Prote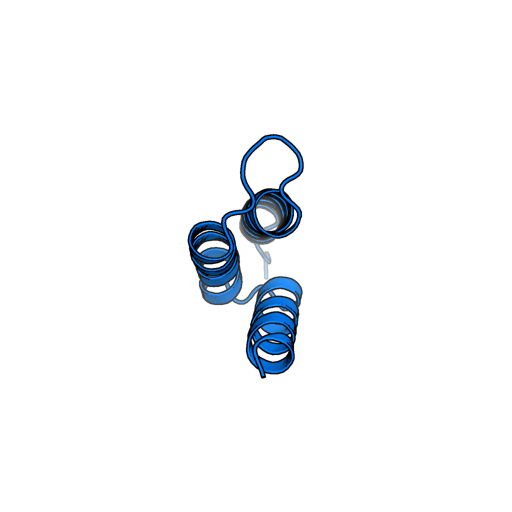in AF-A0A090RTB4-F1 (afdb_monomer_lite)

pLDDT: mean 79.76, std 11.73, range [44.88, 90.25]

Radius of gyration: 11.97 Å; chains: 1; bounding box: 33×20×32 Å

Sequence (61 aa):
MAVPISSQWYADAQLQLGLLYASGTGGEQDASMAVSWIGKAADQNHPQALDLLHWMSQSAH

Foldseek 3Di:
DDPPPVLQVVLVVLQVVLVCLCVVVPHHNDNPSSLVSLVVSVVSVHVVSVVVNVVSVVVVD

Secondary structure (DSSP, 8-state):
----HHHHHHHHHHHHHHHHHHHTTTSS--HHHHHHHHHHHHHTT-HHHHHHHHHHHHHT-

Organism: NCBI:txid990268

InterPro domains:
  IPR006597 Sel1-like repeat [PF08238] (11-46)
  IPR006597 Sel1-like repeat [SM00671] (11-46)
  IPR011990 Tetratricopeptide-like helical domain superfamily [G3DSA:1.25.40.10] (5-60)

Structure (mmCIF, N/CA/C/O backbone):
data_AF-A0A090RTB4-F1
#
_entry.id   AF-A0A090RTB4-F1
#
loop_
_atom_site.group_PDB
_atom_site.id
_atom_site.type_symbol
_atom_site.label_atom_id
_atom_site.label_alt_id
_atom_site.label_comp_id
_atom_site.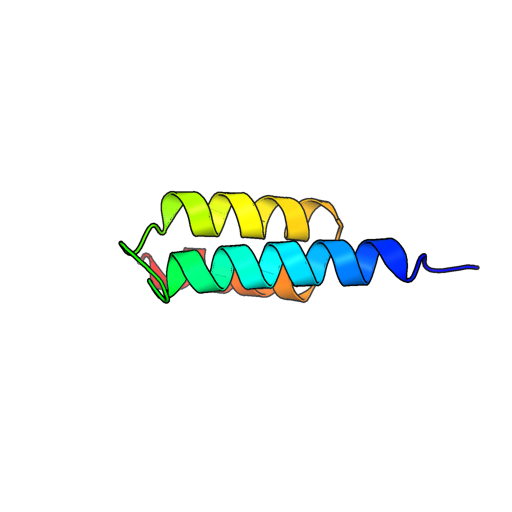label_asym_id
_atom_site.label_entity_id
_atom_site.label_seq_id
_atom_site.pdbx_PDB_ins_code
_atom_site.Cartn_x
_atom_site.Cartn_y
_atom_site.Cartn_z
_atom_site.occupancy
_atom_site.B_iso_or_equiv
_atom_site.auth_seq_id
_atom_site.auth_comp_id
_atom_site.auth_asym_id
_atom_site.auth_atom_id
_atom_site.pdbx_PDB_model_num
ATOM 1 N N . MET A 1 1 ? 20.040 -1.929 -19.605 1.00 44.88 1 MET A N 1
ATOM 2 C CA . MET A 1 1 ? 18.790 -2.290 -18.904 1.00 44.88 1 MET A CA 1
ATOM 3 C C . MET A 1 1 ? 18.843 -1.710 -17.500 1.00 44.88 1 MET A C 1
ATOM 5 O O . MET A 1 1 ? 19.284 -2.374 -16.578 1.00 44.88 1 MET A O 1
ATOM 9 N N . ALA A 1 2 ? 18.524 -0.421 -17.371 1.00 48.50 2 ALA A N 1
ATOM 10 C CA . ALA A 1 2 ? 18.437 0.252 -16.081 1.00 48.50 2 ALA A CA 1
ATOM 11 C C . ALA A 1 2 ? 17.011 0.052 -15.569 1.00 48.50 2 ALA A C 1
ATOM 13 O O . ALA A 1 2 ? 16.094 0.702 -16.059 1.00 48.50 2 ALA A O 1
ATOM 14 N N . VAL A 1 3 ? 16.819 -0.891 -14.648 1.00 56.31 3 VAL A N 1
ATOM 15 C CA . VAL A 1 3 ? 15.615 -0.895 -13.814 1.00 56.31 3 VAL A CA 1
ATOM 16 C C . VAL A 1 3 ? 15.718 0.383 -12.973 1.00 56.31 3 VAL A C 1
ATOM 18 O O . VAL A 1 3 ? 16.704 0.530 -12.245 1.00 56.31 3 VAL A O 1
ATOM 21 N N . PRO A 1 4 ? 14.825 1.370 -13.145 1.00 55.47 4 PRO A N 1
ATOM 22 C CA . PRO A 1 4 ? 14.960 2.648 -12.469 1.00 55.47 4 PRO A CA 1
ATOM 23 C C . PRO A 1 4 ? 14.727 2.433 -10.973 1.00 55.47 4 PRO A C 1
ATOM 25 O O . PRO A 1 4 ? 13.607 2.255 -10.518 1.00 55.47 4 PRO A O 1
ATOM 28 N N . ILE A 1 5 ? 15.808 2.464 -10.198 1.00 60.25 5 ILE A N 1
ATOM 29 C CA . ILE A 1 5 ? 15.820 2.385 -8.725 1.00 60.25 5 ILE A CA 1
ATOM 30 C C . ILE A 1 5 ? 14.803 3.352 -8.084 1.00 60.25 5 ILE A C 1
ATOM 32 O O . ILE A 1 5 ? 14.279 3.101 -7.004 1.00 60.25 5 ILE A O 1
ATOM 36 N N . SER A 1 6 ? 14.497 4.453 -8.777 1.00 68.31 6 SER A N 1
ATOM 37 C CA . SER A 1 6 ? 13.514 5.457 -8.380 1.00 68.31 6 SER A CA 1
ATOM 38 C C . SER A 1 6 ? 12.072 4.946 -8.331 1.00 68.31 6 SER A C 1
ATOM 40 O O . SER A 1 6 ? 11.332 5.386 -7.456 1.00 68.31 6 SER A O 1
ATOM 42 N N . SER A 1 7 ? 11.650 4.036 -9.215 1.00 69.06 7 SER A N 1
ATOM 43 C CA . SER A 1 7 ? 10.266 3.535 -9.202 1.00 69.06 7 SER A CA 1
ATOM 44 C C . SER A 1 7 ? 10.028 2.571 -8.045 1.00 69.06 7 SER A C 1
ATOM 46 O O . SER A 1 7 ? 8.982 2.618 -7.408 1.00 69.06 7 SER A O 1
ATOM 48 N N . GLN A 1 8 ? 11.031 1.749 -7.724 1.00 74.06 8 GLN A N 1
ATOM 49 C CA . GLN A 1 8 ? 10.971 0.810 -6.605 1.00 74.06 8 GLN A CA 1
ATOM 50 C C . GLN A 1 8 ? 10.829 1.555 -5.275 1.00 74.06 8 GLN A C 1
ATOM 52 O O . GLN A 1 8 ? 9.903 1.303 -4.514 1.00 74.06 8 GLN A O 1
ATOM 57 N N . TRP A 1 9 ? 11.670 2.568 -5.055 1.00 81.50 9 TRP A N 1
ATOM 58 C CA . TRP A 1 9 ? 11.628 3.366 -3.831 1.00 81.50 9 TRP A CA 1
ATOM 59 C C . TRP A 1 9 ? 10.342 4.190 -3.692 1.00 81.50 9 TRP A C 1
ATOM 61 O O . TRP A 1 9 ? 9.830 4.378 -2.589 1.00 81.50 9 TRP A O 1
ATOM 71 N N . TYR A 1 10 ? 9.793 4.664 -4.812 1.00 82.25 10 TYR A N 1
ATOM 72 C CA . TYR A 1 10 ? 8.529 5.393 -4.822 1.00 82.25 10 TYR A CA 1
ATOM 73 C C . TYR A 1 10 ? 7.335 4.479 -4.505 1.00 82.25 10 TYR A C 1
ATOM 75 O O . TYR A 1 10 ? 6.460 4.863 -3.728 1.00 82.25 10 TYR A O 1
ATOM 83 N N . ALA A 1 11 ? 7.316 3.259 -5.047 1.00 86.25 11 ALA A N 1
ATOM 84 C CA . ALA A 1 11 ? 6.299 2.262 -4.732 1.00 86.25 11 ALA A CA 1
ATOM 85 C C . ALA A 1 11 ? 6.402 1.758 -3.281 1.00 86.25 11 ALA A C 1
ATOM 87 O O . ALA A 1 11 ? 5.376 1.632 -2.616 1.00 86.25 11 ALA A O 1
ATOM 88 N N . ASP A 1 12 ? 7.615 1.558 -2.755 1.00 86.06 12 ASP A N 1
ATOM 89 C CA . ASP A 1 12 ? 7.837 1.205 -1.346 1.00 86.06 12 ASP A CA 1
ATOM 90 C C . ASP A 1 12 ? 7.329 2.294 -0.392 1.00 86.06 12 ASP A C 1
ATOM 92 O O . ASP A 1 12 ? 6.670 1.995 0.604 1.00 86.06 12 ASP A O 1
ATOM 96 N N . ALA A 1 13 ? 7.564 3.570 -0.712 1.00 87.69 13 ALA A N 1
ATOM 97 C CA . ALA A 1 13 ? 7.050 4.679 0.088 1.00 87.69 13 ALA A CA 1
ATOM 98 C C . ALA A 1 13 ? 5.511 4.727 0.087 1.00 87.69 13 ALA A C 1
ATOM 100 O O . ALA A 1 13 ? 4.895 4.922 1.135 1.00 87.69 13 ALA A O 1
ATOM 101 N N . GLN A 1 14 ? 4.878 4.512 -1.072 1.00 88.06 14 GLN A N 1
ATOM 102 C CA . GLN A 1 14 ? 3.416 4.427 -1.184 1.00 88.06 14 GLN A CA 1
ATOM 103 C C . GLN A 1 14 ? 2.850 3.229 -0.411 1.00 88.06 14 GLN A C 1
ATOM 105 O O . GLN A 1 14 ? 1.833 3.364 0.271 1.00 88.06 14 GLN A O 1
ATOM 110 N N . LEU A 1 15 ? 3.531 2.082 -0.471 1.00 89.38 15 LEU A N 1
ATOM 111 C CA . LEU A 1 15 ? 3.182 0.876 0.272 1.00 89.38 15 LEU A CA 1
ATOM 112 C C . LEU A 1 15 ? 3.243 1.116 1.785 1.00 89.38 15 LEU A C 1
ATOM 114 O O . LEU A 1 15 ? 2.292 0.795 2.494 1.00 89.38 15 LEU A O 1
ATOM 118 N N . GLN A 1 16 ? 4.329 1.718 2.281 1.00 87.69 16 GLN A N 1
ATOM 119 C CA . GLN A 1 16 ? 4.468 2.057 3.699 1.00 87.69 16 GLN A CA 1
ATOM 120 C C . GLN A 1 16 ? 3.403 3.052 4.161 1.00 87.69 16 GLN A C 1
ATOM 122 O O . GLN A 1 16 ? 2.876 2.902 5.262 1.00 87.69 16 GLN A O 1
ATOM 127 N N . LEU A 1 17 ? 3.048 4.030 3.322 1.00 87.12 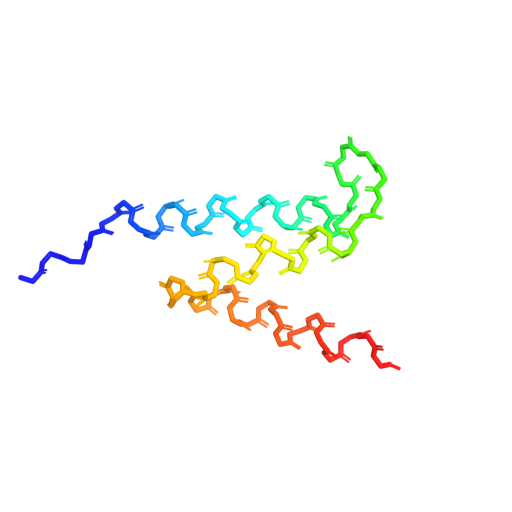17 LEU A N 1
ATOM 128 C CA . LEU A 1 17 ? 1.959 4.955 3.626 1.00 87.12 17 LEU A CA 1
ATOM 129 C C . LEU A 1 17 ? 0.633 4.207 3.780 1.00 87.12 17 LEU A C 1
ATOM 131 O O . LEU A 1 17 ? -0.079 4.397 4.761 1.00 87.12 17 LEU A O 1
ATOM 135 N N . GLY A 1 18 ? 0.322 3.317 2.836 1.00 88.38 18 GLY A N 1
ATOM 136 C CA . GLY A 1 18 ? -0.883 2.500 2.904 1.00 88.38 18 GLY A CA 1
ATOM 137 C C . GLY A 1 18 ? -0.914 1.590 4.130 1.00 88.38 18 GLY A C 1
ATOM 138 O O . GLY A 1 18 ? -1.948 1.490 4.783 1.00 88.38 18 GLY A O 1
ATOM 139 N N . LEU A 1 19 ? 0.224 1.002 4.504 1.00 87.25 19 LEU A N 1
ATOM 140 C CA . LEU A 1 19 ? 0.358 0.209 5.727 1.00 87.25 19 LEU A CA 1
ATOM 141 C C . LEU A 1 19 ? 0.132 1.038 6.994 1.00 87.25 19 LEU A C 1
ATOM 143 O O . LEU A 1 19 ? -0.538 0.553 7.897 1.00 87.25 19 LEU A O 1
ATOM 147 N N . LEU A 1 20 ? 0.622 2.280 7.051 1.00 86.56 20 LEU A N 1
ATOM 148 C CA . LEU A 1 20 ? 0.375 3.189 8.178 1.00 86.56 20 LEU A CA 1
ATOM 149 C C . LEU A 1 20 ? -1.121 3.498 8.339 1.00 86.56 20 LEU A C 1
ATOM 151 O O . LEU A 1 20 ? -1.629 3.484 9.461 1.00 86.56 20 LEU A O 1
ATOM 155 N N . TYR A 1 21 ? -1.835 3.721 7.229 1.00 86.38 21 TYR A N 1
ATOM 156 C CA . TYR A 1 21 ? -3.292 3.899 7.244 1.00 86.38 21 TYR A CA 1
ATOM 157 C C . TYR A 1 21 ? -4.036 2.607 7.612 1.00 86.38 21 TYR A C 1
ATOM 159 O O . TYR A 1 21 ? -5.018 2.662 8.352 1.00 86.38 21 TYR A O 1
ATOM 167 N N . ALA A 1 22 ? -3.557 1.446 7.148 1.00 83.31 22 ALA A N 1
ATOM 168 C CA . ALA A 1 22 ? -4.138 0.140 7.465 1.00 83.31 22 ALA A CA 1
ATOM 169 C C . ALA A 1 22 ? -3.961 -0.232 8.941 1.00 83.31 22 ALA A C 1
ATOM 171 O O . ALA A 1 22 ? -4.853 -0.838 9.529 1.00 83.31 22 ALA A O 1
ATOM 172 N N . SER A 1 23 ? -2.821 0.127 9.537 1.00 81.62 23 SER A N 1
ATOM 173 C CA . SER A 1 23 ? -2.509 -0.149 10.938 1.00 81.62 23 SER A CA 1
ATOM 174 C C . SER A 1 23 ? -3.022 0.923 11.901 1.00 81.62 23 SER A C 1
ATOM 176 O O . SER A 1 23 ? -2.968 0.712 13.110 1.00 81.62 23 SER A O 1
ATOM 178 N N . GLY A 1 24 ? -3.486 2.076 11.400 1.00 81.62 24 GLY A N 1
ATOM 179 C CA . GLY A 1 24 ? -3.872 3.224 12.231 1.00 81.62 24 GLY A CA 1
ATOM 180 C C . GLY A 1 24 ? -2.689 3.850 12.980 1.00 81.62 24 GLY A C 1
ATOM 181 O O . GLY A 1 24 ? -2.862 4.532 13.991 1.00 81.62 24 GLY A O 1
ATOM 182 N N . THR A 1 25 ? -1.455 3.615 12.523 1.00 63.72 25 THR A N 1
ATOM 183 C CA . THR A 1 25 ? -0.261 4.104 13.221 1.00 63.72 25 THR A CA 1
ATOM 184 C C . THR A 1 25 ? -0.075 5.588 12.909 1.00 63.72 25 THR A C 1
ATOM 186 O O . THR A 1 25 ? 0.589 5.958 11.945 1.00 63.72 25 THR A O 1
ATOM 189 N N . GLY A 1 26 ? -0.689 6.441 13.731 1.00 61.50 26 GLY A N 1
ATOM 190 C CA . GLY A 1 26 ? -0.638 7.903 13.608 1.00 61.50 26 GLY A CA 1
ATOM 191 C C . GLY A 1 26 ? -2.002 8.599 13.535 1.00 61.50 26 GLY A C 1
ATOM 192 O O . GLY A 1 26 ? -2.028 9.820 13.397 1.00 61.50 26 GLY A O 1
ATOM 193 N N . GLY A 1 27 ? -3.120 7.869 13.641 1.00 71.38 27 GLY A N 1
ATOM 194 C CA . GLY A 1 27 ? -4.471 8.439 13.581 1.00 71.38 27 GLY A CA 1
ATOM 195 C C . GLY A 1 27 ? -5.577 7.380 13.525 1.00 71.38 27 GLY A C 1
ATOM 196 O O . GLY A 1 27 ? -5.391 6.265 14.005 1.00 71.38 27 GLY A O 1
ATOM 197 N N . GLU A 1 28 ? -6.731 7.732 12.947 1.00 69.44 28 GLU A N 1
ATOM 198 C CA . GLU A 1 28 ? -7.810 6.773 12.677 1.00 69.44 28 GLU A CA 1
ATOM 199 C C . GLU A 1 28 ? -7.383 5.742 11.626 1.00 69.44 28 GLU A C 1
ATOM 201 O O . GLU A 1 28 ? -6.733 6.066 10.629 1.00 69.44 28 GLU A O 1
ATOM 206 N N . GLN A 1 29 ? -7.754 4.486 11.870 1.00 78.81 29 GLN A N 1
ATOM 207 C CA . GLN A 1 29 ? -7.563 3.406 10.917 1.00 78.81 29 GLN A CA 1
ATOM 208 C C . GLN A 1 29 ? -8.464 3.652 9.710 1.00 78.81 29 GLN A C 1
ATOM 210 O O . GLN A 1 29 ? -9.688 3.669 9.834 1.00 78.81 29 GLN A O 1
ATOM 215 N N . ASP A 1 30 ? -7.852 3.796 8.539 1.00 85.00 30 ASP A N 1
ATOM 216 C CA . ASP A 1 30 ? -8.575 4.130 7.321 1.00 85.00 30 ASP A CA 1
ATOM 217 C C . ASP A 1 30 ? -8.202 3.150 6.210 1.00 85.00 30 ASP A C 1
ATOM 219 O O . ASP A 1 30 ? -7.329 3.378 5.366 1.00 85.00 30 ASP A O 1
ATOM 223 N N . ALA A 1 31 ? -8.872 1.996 6.245 1.00 80.69 31 ALA A N 1
ATOM 224 C CA . ALA A 1 31 ? -8.666 0.917 5.285 1.00 80.69 31 ALA A CA 1
ATOM 225 C C . ALA A 1 31 ? -8.927 1.379 3.839 1.00 80.69 31 ALA A C 1
ATOM 227 O O . ALA A 1 31 ? -8.267 0.915 2.910 1.00 80.69 31 ALA A O 1
ATOM 228 N N . SER A 1 32 ? -9.830 2.345 3.641 1.00 84.06 32 SER A N 1
ATOM 229 C CA . SER A 1 32 ? -10.121 2.917 2.323 1.00 84.06 32 SER A CA 1
ATOM 230 C C . SER A 1 32 ? -8.923 3.689 1.765 1.00 84.06 32 SER A C 1
ATOM 232 O O . SER A 1 32 ? -8.551 3.509 0.601 1.00 84.06 32 SER A O 1
ATOM 234 N N . MET A 1 33 ? -8.273 4.518 2.592 1.00 86.38 33 MET A N 1
ATOM 235 C CA . MET A 1 33 ? -7.036 5.196 2.190 1.00 86.38 33 MET A CA 1
ATOM 236 C C . MET A 1 33 ? -5.889 4.208 1.994 1.00 86.38 33 MET A C 1
ATOM 238 O O . MET A 1 33 ? -5.144 4.341 1.022 1.00 86.38 33 MET A O 1
ATOM 242 N N . ALA A 1 34 ? -5.769 3.202 2.861 1.00 88.06 34 ALA A N 1
ATOM 243 C CA . ALA A 1 34 ? -4.742 2.174 2.746 1.00 88.06 34 ALA A CA 1
ATOM 244 C C . ALA A 1 34 ? -4.784 1.460 1.390 1.00 88.06 34 ALA A C 1
ATOM 246 O O . ALA A 1 34 ? -3.783 1.426 0.673 1.00 88.06 34 ALA A O 1
ATOM 247 N N . VAL A 1 35 ? -5.962 0.969 0.996 1.00 88.31 35 VAL A N 1
ATOM 248 C CA . VAL A 1 35 ? -6.177 0.293 -0.291 1.00 88.31 35 VAL A CA 1
ATOM 249 C C . VAL A 1 35 ? -5.867 1.222 -1.466 1.00 88.31 35 VAL A C 1
ATOM 251 O O . VAL A 1 35 ? -5.264 0.789 -2.444 1.00 88.31 35 VAL A O 1
ATOM 254 N N . SER A 1 36 ? -6.201 2.511 -1.363 1.00 90.25 36 SER A N 1
ATOM 255 C CA . SER A 1 36 ? -5.905 3.499 -2.408 1.00 90.25 36 SER A CA 1
ATOM 256 C C . SER A 1 36 ? -4.396 3.715 -2.606 1.00 90.25 36 SER A C 1
ATOM 258 O O . SER A 1 36 ? -3.909 3.745 -3.739 1.00 90.25 36 SER A O 1
ATOM 260 N N . TRP A 1 37 ? -3.624 3.813 -1.518 1.00 90.12 37 TRP A N 1
ATOM 261 C CA . TRP A 1 37 ? -2.163 3.952 -1.581 1.00 90.12 37 TRP A CA 1
ATOM 262 C C . TRP A 1 37 ? -1.466 2.677 -2.061 1.00 90.12 37 TRP A C 1
ATOM 264 O O . TRP A 1 37 ? -0.574 2.747 -2.906 1.00 90.12 37 TRP A O 1
ATOM 274 N N . ILE A 1 38 ? -1.916 1.516 -1.587 1.00 89.31 38 ILE A N 1
ATOM 275 C CA . ILE A 1 38 ? -1.383 0.208 -1.993 1.00 89.31 38 ILE A CA 1
ATOM 276 C C . ILE A 1 38 ? -1.720 -0.068 -3.466 1.00 89.31 38 ILE A C 1
ATOM 278 O O . ILE A 1 38 ? -0.875 -0.570 -4.203 1.00 89.31 38 ILE A O 1
ATOM 282 N N . GLY A 1 39 ? -2.895 0.359 -3.939 1.00 89.75 39 GLY A N 1
ATOM 283 C CA . GLY A 1 39 ? -3.284 0.293 -5.349 1.00 89.75 39 GLY A CA 1
ATOM 284 C C . GLY A 1 39 ? -2.351 1.069 -6.278 1.00 89.75 39 GLY A C 1
ATOM 285 O O . GLY A 1 39 ? -1.988 0.562 -7.335 1.00 89.75 39 GLY A O 1
ATOM 286 N N . LYS A 1 40 ? -1.878 2.252 -5.868 1.00 88.12 40 LYS A N 1
ATOM 287 C CA . LYS A 1 40 ? -0.891 3.025 -6.649 1.00 88.12 40 LYS A CA 1
ATOM 288 C C . LYS A 1 40 ? 0.471 2.332 -6.740 1.00 88.12 40 LYS A C 1
ATOM 290 O O . LYS A 1 40 ? 1.128 2.407 -7.777 1.00 88.12 40 LYS A O 1
ATOM 295 N N . ALA A 1 41 ? 0.892 1.650 -5.677 1.00 88.94 41 ALA A N 1
ATOM 296 C CA . ALA A 1 41 ? 2.123 0.866 -5.690 1.00 88.94 41 ALA A CA 1
ATOM 297 C C . ALA A 1 41 ? 1.967 -0.404 -6.550 1.00 88.94 41 ALA A C 1
ATOM 299 O O . ALA A 1 41 ? 2.894 -0.786 -7.264 1.00 88.94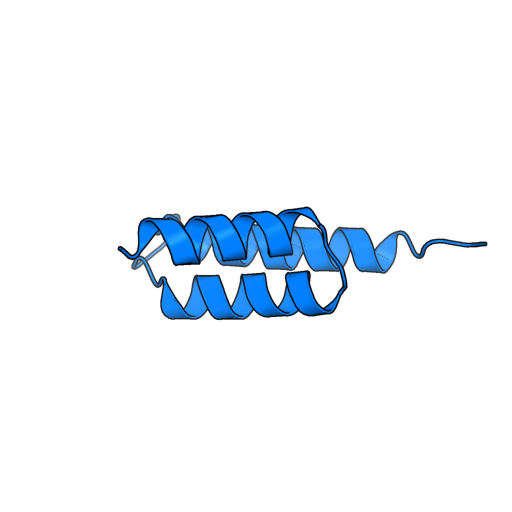 41 ALA A O 1
ATOM 300 N N . ALA A 1 42 ? 0.781 -1.019 -6.547 1.00 88.38 42 ALA A N 1
ATOM 301 C CA . ALA A 1 42 ? 0.461 -2.156 -7.406 1.00 88.38 42 ALA A CA 1
ATOM 302 C C . ALA A 1 42 ? 0.438 -1.773 -8.900 1.00 88.38 42 ALA A C 1
ATOM 304 O O . ALA A 1 42 ? 0.933 -2.539 -9.724 1.00 88.38 42 ALA A O 1
ATOM 305 N N . ASP A 1 43 ? -0.046 -0.574 -9.244 1.00 87.25 43 ASP A N 1
ATOM 306 C CA . ASP A 1 43 ? -0.034 -0.033 -10.617 1.00 87.25 43 ASP A CA 1
ATOM 307 C C . ASP A 1 43 ? 1.397 0.107 -11.176 1.00 87.25 43 ASP A C 1
ATOM 309 O O . ASP A 1 43 ? 1.663 -0.157 -12.347 1.00 87.25 43 ASP A O 1
ATOM 313 N N . GLN A 1 44 ? 2.368 0.390 -10.301 1.00 82.81 44 GLN A N 1
ATOM 314 C CA . GLN A 1 44 ? 3.795 0.432 -10.638 1.00 82.81 44 GLN A CA 1
ATOM 315 C C . GLN A 1 44 ? 4.456 -0.955 -10.745 1.00 82.81 44 GLN A C 1
ATOM 317 O O . GLN A 1 44 ? 5.684 -1.047 -10.796 1.00 82.81 44 GLN A O 1
ATOM 322 N N . ASN A 1 45 ? 3.667 -2.034 -10.806 1.00 82.00 45 ASN A N 1
ATOM 323 C CA . ASN A 1 45 ? 4.140 -3.421 -10.825 1.00 82.00 45 ASN A CA 1
ATOM 324 C C . ASN A 1 45 ? 4.973 -3.796 -9.586 1.00 82.00 45 ASN A C 1
ATOM 326 O O . ASN A 1 45 ? 5.872 -4.636 -9.667 1.00 82.00 45 ASN A O 1
ATOM 330 N N . HIS A 1 46 ? 4.690 -3.190 -8.425 1.00 84.38 46 HIS A N 1
ATOM 331 C CA . HIS A 1 46 ? 5.393 -3.542 -7.192 1.00 84.38 46 HIS A CA 1
ATOM 332 C C . HIS A 1 46 ? 4.837 -4.852 -6.619 1.00 84.38 46 HIS A C 1
ATOM 334 O O . HI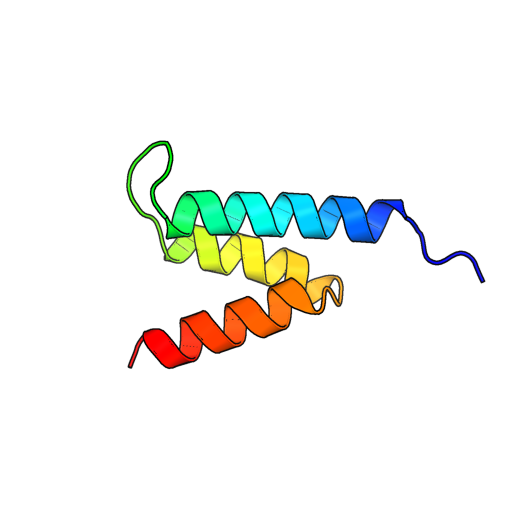S A 1 46 ? 3.686 -4.886 -6.171 1.00 84.38 46 HIS A O 1
ATOM 340 N N . PRO A 1 47 ? 5.626 -5.941 -6.593 1.00 84.75 47 PRO A N 1
ATOM 341 C CA . PRO A 1 47 ? 5.126 -7.261 -6.215 1.00 84.75 47 PRO A CA 1
ATOM 342 C C . PRO A 1 47 ? 4.621 -7.302 -4.770 1.00 84.75 47 PRO A C 1
ATOM 344 O O . PRO A 1 47 ? 3.604 -7.933 -4.504 1.00 84.75 47 PRO A O 1
ATOM 347 N N . GLN A 1 48 ? 5.258 -6.571 -3.848 1.00 84.31 48 GLN A N 1
ATOM 348 C CA . GLN A 1 48 ? 4.784 -6.478 -2.463 1.00 84.31 48 GLN A CA 1
ATOM 349 C C . GLN A 1 48 ? 3.429 -5.779 -2.340 1.00 84.31 48 GLN A C 1
ATOM 351 O O . GLN A 1 48 ? 2.635 -6.146 -1.481 1.00 84.31 48 GLN A O 1
ATOM 356 N N . ALA A 1 49 ? 3.153 -4.780 -3.181 1.00 87.81 49 ALA A N 1
ATOM 357 C CA . ALA A 1 49 ? 1.875 -4.084 -3.142 1.00 87.81 49 ALA A CA 1
ATOM 358 C C . ALA A 1 49 ? 0.743 -4.965 -3.666 1.00 87.81 49 ALA A C 1
ATOM 360 O O . ALA A 1 49 ? -0.318 -5.004 -3.055 1.00 87.81 49 ALA A O 1
ATOM 361 N N . LEU A 1 50 ? 0.990 -5.707 -4.750 1.00 87.31 50 LEU A N 1
ATOM 362 C CA . LEU A 1 50 ? 0.053 -6.694 -5.292 1.00 87.31 50 LEU A CA 1
ATOM 363 C C . LEU A 1 50 ? -0.266 -7.797 -4.277 1.00 87.31 50 LEU A C 1
ATOM 365 O O . LEU A 1 50 ? -1.436 -8.119 -4.073 1.00 87.31 50 LEU A O 1
ATOM 369 N N . ASP A 1 51 ? 0.761 -8.341 -3.620 1.00 89.94 51 ASP A N 1
ATOM 370 C CA . ASP A 1 51 ? 0.602 -9.382 -2.601 1.00 89.94 51 ASP A CA 1
ATOM 371 C C . ASP A 1 51 ? -0.213 -8.865 -1.404 1.00 89.94 51 ASP A C 1
ATOM 373 O O . ASP A 1 51 ? -1.202 -9.476 -0.996 1.00 89.94 51 ASP A O 1
ATOM 377 N N . LEU A 1 52 ? 0.112 -7.659 -0.924 1.00 85.56 52 LEU A N 1
ATOM 378 C CA . LEU A 1 52 ? -0.611 -7.014 0.169 1.00 85.56 52 LEU A CA 1
ATOM 379 C C . LEU A 1 52 ? -2.073 -6.708 -0.198 1.00 85.56 52 LEU A C 1
ATOM 381 O O . LEU A 1 52 ? -2.961 -6.908 0.627 1.00 85.56 52 LEU A O 1
ATOM 385 N N . LEU A 1 53 ? -2.350 -6.263 -1.428 1.00 86.31 53 LEU A N 1
ATOM 386 C CA . LEU A 1 53 ? -3.713 -6.029 -1.920 1.00 86.31 53 LEU A CA 1
ATOM 387 C C . LEU A 1 53 ? -4.533 -7.322 -1.950 1.00 86.31 53 LEU A C 1
ATOM 389 O O . LEU A 1 53 ? -5.685 -7.330 -1.515 1.00 86.31 53 LEU A O 1
ATOM 393 N N . HIS A 1 54 ? -3.934 -8.423 -2.407 1.00 87.69 54 HIS A N 1
ATOM 394 C CA . HIS A 1 54 ? -4.560 -9.740 -2.345 1.00 87.69 54 HIS A CA 1
ATOM 395 C C . HIS A 1 54 ? -4.828 -10.183 -0.906 1.00 87.69 54 HIS A C 1
ATOM 397 O O . HIS A 1 54 ? -5.932 -10.647 -0.615 1.00 87.69 54 HIS A O 1
ATOM 403 N N . TRP A 1 55 ? -3.861 -10.006 -0.005 1.00 85.31 55 TRP A N 1
ATOM 404 C CA . TRP A 1 55 ? -4.018 -10.356 1.403 1.00 85.31 55 TRP A CA 1
ATOM 405 C C . TRP A 1 55 ? -5.141 -9.551 2.069 1.00 85.31 55 TRP A C 1
ATOM 407 O O . TRP A 1 55 ? -5.986 -10.132 2.749 1.00 85.31 55 TRP A O 1
ATOM 417 N N . MET A 1 56 ? -5.218 -8.240 1.817 1.00 80.81 56 MET A N 1
ATOM 418 C CA . MET A 1 56 ? -6.295 -7.372 2.318 1.00 80.81 56 MET A CA 1
ATOM 419 C C . MET A 1 56 ? -7.663 -7.733 1.732 1.00 80.81 56 MET A C 1
ATOM 421 O O . MET A 1 56 ? -8.665 -7.720 2.441 1.00 80.81 56 MET A O 1
ATOM 425 N N . SER A 1 57 ? -7.721 -8.088 0.446 1.00 82.44 57 SER A N 1
ATOM 426 C CA . SER A 1 57 ? -8.970 -8.516 -0.191 1.00 82.44 57 SER A CA 1
ATOM 427 C C . SER A 1 57 ? -9.478 -9.853 0.355 1.00 82.44 57 SER A C 1
ATOM 429 O O . SER A 1 57 ? -10.690 -10.050 0.414 1.00 82.44 57 SER A O 1
ATOM 431 N N . GLN A 1 58 ? -8.582 -10.774 0.725 1.00 79.00 58 GLN A N 1
ATOM 432 C CA . GLN A 1 58 ? -8.946 -12.066 1.320 1.00 79.00 58 G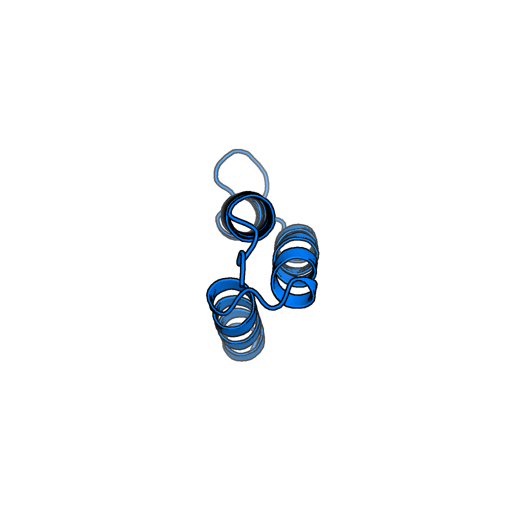LN A CA 1
ATOM 433 C C . GLN A 1 58 ? -9.304 -11.970 2.803 1.00 79.00 58 GLN A C 1
ATOM 435 O O . GLN A 1 58 ? -10.165 -12.711 3.258 1.00 79.00 58 GLN A O 1
ATOM 440 N N . SER A 1 59 ? -8.668 -11.071 3.554 1.00 69.75 59 SER A N 1
ATOM 441 C CA . SER A 1 59 ? -8.937 -10.876 4.988 1.00 69.75 59 SER A CA 1
ATOM 442 C C . SER A 1 59 ? -10.198 -10.053 5.276 1.00 69.75 59 SER A C 1
ATOM 444 O O . SER A 1 59 ? -10.642 -10.008 6.419 1.00 69.75 59 SER A O 1
ATOM 446 N N . ALA A 1 60 ? -10.798 -9.436 4.254 1.00 61.22 60 ALA A N 1
ATOM 447 C CA . ALA A 1 60 ? -12.093 -8.759 4.346 1.00 61.22 60 ALA A CA 1
ATOM 448 C C . ALA A 1 60 ? -13.317 -9.703 4.216 1.00 61.22 60 ALA A C 1
ATOM 450 O O . ALA A 1 60 ? -14.442 -9.207 4.145 1.00 61.22 60 ALA A O 1
ATOM 451 N N . HIS A 1 61 ? -13.115 -11.028 4.153 1.00 46.50 61 HIS A N 1
ATOM 452 C CA . HIS A 1 61 ? -14.165 -12.061 4.236 1.00 46.50 61 HIS A CA 1
ATOM 453 C C . HIS A 1 61 ? -14.272 -12.629 5.653 1.00 46.50 61 HIS A C 1
ATOM 455 O O . HIS A 1 61 ? -15.417 -12.920 6.069 1.00 46.50 61 HIS A O 1
#